Protein AF-A0A1B6CYA3-F1 (afdb_monomer_lite)

Structure (mmCIF, N/CA/C/O backbone):
data_AF-A0A1B6CYA3-F1
#
_entry.id   AF-A0A1B6CYA3-F1
#
loop_
_atom_site.group_PDB
_atom_site.id
_atom_site.type_symbol
_atom_site.label_atom_id
_atom_site.label_alt_id
_atom_site.label_comp_id
_atom_site.label_asym_id
_atom_site.label_entity_id
_atom_site.label_seq_id
_atom_site.pdbx_PDB_ins_code
_atom_site.Cartn_x
_atom_site.Cartn_y
_atom_site.Cartn_z
_atom_site.occupancy
_atom_site.B_iso_or_equiv
_atom_site.auth_seq_id
_atom_site.auth_comp_id
_atom_site.auth_asym_id
_atom_site.auth_atom_id
_atom_site.pdbx_PDB_model_num
ATOM 1 N N . LEU A 1 1 ? -21.072 -20.293 4.547 1.00 38.25 1 LEU A N 1
ATOM 2 C CA . LEU A 1 1 ? -21.489 -19.665 5.821 1.00 38.25 1 LEU A CA 1
ATOM 3 C C . LEU A 1 1 ? -21.103 -20.533 7.035 1.00 38.25 1 LEU A C 1
ATOM 5 O O . LEU A 1 1 ? -21.981 -21.191 7.573 1.00 38.25 1 LEU A O 1
ATOM 9 N N . PRO A 1 2 ? -19.832 -20.554 7.490 1.00 31.89 2 PRO A N 1
ATOM 10 C CA . PRO A 1 2 ? -19.486 -21.148 8.786 1.00 31.89 2 PRO A CA 1
ATOM 11 C C . PRO A 1 2 ? -18.751 -20.170 9.729 1.00 31.89 2 PRO A C 1
ATOM 13 O O . PRO A 1 2 ? -18.048 -20.600 10.628 1.00 31.89 2 PRO A O 1
ATOM 16 N N . LEU A 1 3 ? -18.856 -18.850 9.523 1.00 36.34 3 LEU A N 1
ATOM 17 C CA . LEU A 1 3 ? -18.073 -17.866 10.295 1.00 36.34 3 LEU A CA 1
ATOM 18 C C . LEU A 1 3 ? -18.687 -17.483 11.654 1.00 36.34 3 LEU A C 1
ATOM 20 O O . LEU A 1 3 ? -18.022 -16.813 12.436 1.00 36.34 3 LEU A O 1
ATOM 24 N N . ILE A 1 4 ? -19.929 -17.887 11.949 1.00 44.59 4 ILE A N 1
ATOM 25 C CA . ILE A 1 4 ? -20.654 -17.432 13.152 1.00 44.59 4 ILE A CA 1
ATOM 26 C C . ILE A 1 4 ? -20.594 -18.458 14.305 1.00 44.59 4 ILE A C 1
ATOM 28 O O . ILE A 1 4 ? -20.776 -18.087 15.461 1.00 44.59 4 ILE A O 1
ATOM 32 N N . SER A 1 5 ? -20.274 -19.732 14.046 1.00 38.22 5 SER A N 1
ATOM 33 C CA . SER A 1 5 ? -20.381 -20.803 15.057 1.00 38.22 5 SER A CA 1
ATOM 34 C C . SER A 1 5 ? -19.264 -20.846 16.113 1.00 38.22 5 SER A C 1
ATOM 36 O O . SER A 1 5 ? -19.422 -21.540 17.112 1.00 38.22 5 SER A O 1
ATOM 38 N N . ASP A 1 6 ? -18.169 -20.096 15.955 1.00 44.12 6 ASP A N 1
ATOM 39 C CA . ASP A 1 6 ? -16.974 -20.227 16.816 1.00 44.12 6 ASP A CA 1
ATOM 40 C C . ASP A 1 6 ? -16.901 -19.226 17.991 1.00 44.12 6 ASP A C 1
ATOM 42 O O . ASP A 1 6 ? -15.870 -19.110 18.661 1.00 44.12 6 ASP A O 1
ATOM 46 N N . LEU A 1 7 ? -17.983 -18.493 18.280 1.00 45.91 7 LEU A N 1
ATOM 47 C CA . LEU A 1 7 ? -18.053 -17.604 19.454 1.00 45.91 7 LEU A CA 1
ATOM 48 C C . LEU A 1 7 ? -18.489 -18.317 20.747 1.00 45.91 7 LEU A C 1
ATOM 50 O O . LEU A 1 7 ? -18.527 -17.695 21.809 1.00 45.91 7 LEU A O 1
ATOM 54 N N . VAL A 1 8 ? -18.763 -19.623 20.693 1.00 39.84 8 VAL A N 1
ATOM 55 C CA . VAL A 1 8 ? -19.189 -20.415 21.854 1.00 39.84 8 VAL A CA 1
ATOM 56 C C . VAL A 1 8 ? -17.974 -20.747 22.726 1.00 39.84 8 VAL A C 1
ATOM 58 O O . VAL A 1 8 ? -17.252 -21.708 22.477 1.00 39.84 8 VAL A O 1
ATOM 61 N N . GLY A 1 9 ? -17.719 -19.923 23.745 1.00 43.25 9 GLY A N 1
ATOM 62 C CA . GLY A 1 9 ? -16.747 -20.240 24.803 1.00 43.25 9 GLY A CA 1
ATOM 63 C C . GLY A 1 9 ? -15.896 -19.080 25.314 1.00 43.25 9 GLY A C 1
ATOM 64 O O . GLY A 1 9 ? -14.847 -19.320 25.908 1.00 43.25 9 GLY A O 1
ATOM 65 N N . ARG A 1 10 ? -16.281 -17.824 25.067 1.00 52.38 10 ARG A N 1
ATOM 66 C CA . ARG A 1 10 ? -15.497 -16.660 25.505 1.00 52.38 10 ARG A CA 1
ATOM 67 C C . ARG A 1 10 ? -16.122 -16.026 26.737 1.00 52.38 10 ARG A C 1
ATOM 69 O O . ARG A 1 10 ? -17.337 -16.018 26.879 1.00 52.38 10 ARG A O 1
ATOM 76 N N . ILE A 1 11 ? -15.273 -15.531 27.636 1.00 51.66 11 ILE A N 1
ATOM 77 C CA . ILE A 1 11 ? -15.704 -14.783 28.818 1.00 51.66 11 ILE A CA 1
ATOM 78 C C . ILE A 1 11 ? -16.296 -13.470 28.307 1.00 51.66 11 ILE A C 1
ATOM 80 O O . ILE A 1 11 ? -15.564 -12.579 27.869 1.00 51.66 11 ILE A O 1
ATOM 84 N N . VAL A 1 12 ? -17.622 -13.416 28.310 1.00 61.97 12 VAL A N 1
ATOM 85 C CA . VAL A 1 12 ? -18.426 -12.233 28.031 1.00 61.97 12 VAL A CA 1
ATOM 86 C C . VAL A 1 12 ? -18.764 -11.621 29.383 1.00 61.97 12 VAL A C 1
ATOM 88 O O . VAL A 1 12 ? -19.360 -12.294 30.222 1.00 61.97 12 VAL A O 1
ATOM 91 N N . SER A 1 13 ? -18.356 -10.379 29.621 1.00 65.19 13 SER A N 1
ATOM 92 C CA . SER A 1 13 ? -18.916 -9.590 30.720 1.00 65.19 13 SER A CA 1
ATOM 93 C C . SER A 1 13 ? -19.811 -8.520 30.117 1.00 65.19 13 SER A C 1
ATOM 95 O O . SER A 1 13 ? -19.330 -7.655 29.381 1.00 65.19 13 SER A O 1
ATOM 97 N N . GLU A 1 14 ? -21.102 -8.620 30.404 1.00 62.22 14 GLU A N 1
ATOM 98 C CA . GLU A 1 14 ? -22.119 -7.643 30.035 1.00 62.22 14 GLU A CA 1
ATOM 99 C C . GLU A 1 14 ? -22.603 -6.954 31.309 1.00 62.22 14 GLU A C 1
ATOM 101 O O . GLU A 1 14 ? -23.175 -7.597 32.189 1.00 62.22 14 GLU A O 1
ATOM 106 N N . ASP A 1 15 ? -22.353 -5.652 31.412 1.00 60.94 15 ASP A N 1
ATOM 107 C CA . ASP A 1 15 ? -22.848 -4.830 32.512 1.00 60.94 15 ASP A CA 1
ATOM 108 C C . ASP A 1 15 ? -24.050 -4.010 32.035 1.00 60.94 15 ASP A C 1
ATOM 110 O O . ASP A 1 15 ? -23.930 -3.119 31.187 1.00 60.94 15 ASP A O 1
ATOM 114 N N . PHE A 1 16 ? -25.215 -4.321 32.609 1.00 61.03 16 PHE A N 1
ATOM 115 C CA . PHE A 1 16 ? -26.493 -3.632 32.379 1.00 61.03 16 PHE A CA 1
ATOM 116 C C . PHE A 1 16 ? -26.894 -2.721 33.552 1.00 61.03 16 PHE A C 1
ATOM 118 O O . PHE A 1 16 ? -27.861 -1.966 33.460 1.00 61.03 16 PHE A O 1
ATOM 125 N N . ILE A 1 17 ? -26.177 -2.793 34.680 1.00 52.25 17 ILE A N 1
ATOM 126 C CA . ILE A 1 17 ? -26.505 -2.055 35.903 1.00 52.25 17 ILE A CA 1
ATOM 127 C C . ILE A 1 17 ? -25.795 -0.696 35.867 1.00 52.25 17 ILE A C 1
ATOM 129 O O . ILE A 1 17 ? -24.637 -0.565 36.244 1.00 52.25 17 ILE A O 1
ATOM 133 N N . SER A 1 18 ? -26.523 0.318 35.394 1.00 55.69 18 SER A N 1
ATOM 134 C CA . SER A 1 18 ? -26.128 1.735 35.348 1.00 55.69 18 SER A CA 1
ATOM 135 C C . SER A 1 18 ? -24.816 2.034 34.594 1.00 55.69 18 SER A C 1
ATOM 137 O O . SER A 1 18 ? -23.878 2.585 35.178 1.00 55.69 18 SER A O 1
ATOM 139 N N . PRO A 1 19 ? -24.732 1.719 33.289 1.00 60.53 19 PRO A N 1
ATOM 140 C CA . PRO A 1 19 ? -23.590 2.104 32.470 1.00 60.53 19 PRO A CA 1
ATOM 141 C C . PRO A 1 19 ? -23.500 3.633 32.413 1.00 60.53 19 PRO A C 1
ATOM 143 O O . PRO A 1 19 ? -24.374 4.301 31.868 1.00 60.53 19 PRO A O 1
ATOM 146 N N . ASN A 1 20 ? -22.445 4.206 32.994 1.00 67.94 20 ASN A N 1
ATOM 147 C CA . ASN A 1 20 ? -22.178 5.646 32.953 1.00 67.94 20 ASN A CA 1
ATOM 148 C C . ASN A 1 20 ? -21.552 6.042 31.601 1.00 67.94 20 ASN A C 1
ATOM 150 O O . ASN A 1 20 ? -20.470 6.624 31.545 1.00 67.94 20 ASN A O 1
ATOM 154 N N . ASN A 1 21 ? -22.202 5.632 30.512 1.00 77.00 21 ASN A N 1
ATOM 155 C CA . ASN A 1 21 ? -21.737 5.839 29.148 1.00 77.00 21 ASN A CA 1
ATOM 156 C C . ASN A 1 21 ? -22.374 7.111 28.563 1.00 77.00 21 ASN A C 1
ATOM 158 O O . ASN A 1 21 ? -23.522 7.431 28.889 1.00 77.00 21 ASN A O 1
ATOM 162 N N . PRO A 1 22 ? -21.662 7.847 27.691 1.00 77.69 22 PRO A N 1
ATOM 163 C CA . PRO A 1 22 ? -22.189 9.061 27.084 1.00 77.69 22 PRO A CA 1
ATOM 164 C C . PRO A 1 22 ? -23.479 8.785 26.284 1.00 77.69 22 PRO A C 1
ATOM 166 O O . PRO A 1 22 ? -23.541 7.821 25.514 1.00 77.69 22 PRO A O 1
ATOM 169 N N . PRO A 1 23 ? -24.521 9.628 26.428 1.00 76.56 23 PRO A N 1
ATOM 170 C CA . PRO A 1 23 ? -25.752 9.472 25.664 1.00 76.56 23 PRO A CA 1
ATOM 171 C C . PRO A 1 23 ? -25.495 9.694 24.165 1.00 76.56 23 PRO A C 1
ATOM 173 O O . PRO A 1 23 ? -24.682 10.533 23.777 1.00 76.56 23 PRO A O 1
ATOM 176 N N . ASN A 1 24 ? -26.222 8.954 23.320 1.00 84.38 24 ASN A N 1
ATOM 177 C CA . ASN A 1 24 ? -26.151 8.997 21.849 1.00 84.38 24 ASN A CA 1
ATOM 178 C C . ASN A 1 24 ? -24.799 8.612 21.224 1.00 84.38 24 ASN A C 1
ATOM 180 O O . ASN A 1 24 ? -24.546 8.953 20.069 1.00 84.38 24 ASN A O 1
ATOM 184 N N . GLN A 1 25 ? -23.938 7.894 21.944 1.00 83.06 25 GLN A N 1
ATOM 185 C CA . GLN A 1 25 ? -22.665 7.419 21.406 1.00 83.06 25 GLN A CA 1
ATOM 186 C C . GLN A 1 25 ? -22.520 5.918 21.636 1.00 83.06 25 GLN A C 1
ATOM 188 O O . GLN A 1 25 ? -22.908 5.397 22.681 1.00 83.06 25 GLN A O 1
ATOM 193 N N . ILE A 1 26 ? -21.980 5.225 20.634 1.00 85.75 26 ILE A N 1
ATOM 194 C CA . ILE A 1 26 ? -21.536 3.839 20.758 1.00 85.75 26 ILE A CA 1
ATOM 195 C C . ILE A 1 26 ? -20.036 3.849 20.495 1.00 85.75 26 ILE A C 1
ATOM 197 O O . ILE A 1 26 ? -19.604 4.196 19.396 1.00 85.75 26 ILE A O 1
ATOM 201 N N . GLU A 1 27 ? -19.252 3.488 21.501 1.00 85.06 27 GLU A N 1
ATOM 202 C CA . GLU A 1 27 ? -17.801 3.400 21.390 1.00 85.06 27 GLU A CA 1
ATOM 203 C C . GLU A 1 27 ? -17.385 1.942 21.205 1.00 85.06 27 GLU A C 1
ATOM 205 O O . GLU A 1 27 ? -17.815 1.054 21.945 1.00 85.06 27 GLU A O 1
ATOM 210 N N . PHE A 1 28 ? -16.527 1.703 20.216 1.00 86.88 28 PHE A N 1
ATOM 211 C CA . PHE A 1 28 ? -15.915 0.407 19.959 1.00 86.88 28 PHE A CA 1
ATOM 212 C C . PHE A 1 28 ? -14.407 0.516 20.144 1.00 86.88 28 PHE A C 1
ATOM 214 O O . PHE A 1 28 ? -13.748 1.312 19.480 1.00 86.88 28 PHE A O 1
ATOM 221 N N . ASN A 1 29 ? -13.850 -0.331 21.001 1.00 84.38 29 ASN A N 1
ATOM 222 C CA . ASN A 1 29 ? -12.417 -0.440 21.210 1.00 84.38 29 ASN A CA 1
ATOM 223 C C . ASN A 1 29 ? -11.962 -1.869 20.907 1.00 84.38 29 ASN A C 1
ATOM 225 O O . ASN A 1 29 ? -12.523 -2.832 21.431 1.00 84.38 29 ASN A O 1
ATOM 229 N N . ALA A 1 30 ? -10.949 -2.000 20.052 1.00 87.12 30 ALA A N 1
ATOM 230 C CA . ALA A 1 30 ? -10.350 -3.271 19.683 1.00 87.12 30 ALA A CA 1
ATOM 231 C C . ALA A 1 30 ? -8.850 -3.234 19.969 1.00 87.12 30 ALA A C 1
ATOM 233 O O . ALA A 1 30 ? -8.093 -2.556 19.279 1.00 87.12 30 ALA A O 1
ATOM 234 N N . ASN A 1 31 ? -8.414 -3.986 20.976 1.00 87.50 31 ASN A N 1
ATOM 235 C CA . ASN A 1 31 ? -7.012 -4.058 21.367 1.00 87.50 31 ASN A CA 1
ATOM 236 C C . ASN A 1 31 ? -6.438 -5.434 21.009 1.00 87.50 31 ASN A C 1
ATOM 238 O O . ASN A 1 31 ? -6.785 -6.443 21.628 1.00 87.50 31 ASN A O 1
ATOM 242 N N . PHE A 1 32 ? -5.599 -5.480 19.978 1.00 86.69 32 PHE A N 1
ATOM 243 C CA . PHE A 1 32 ? -4.961 -6.706 19.504 1.00 86.69 32 PHE A CA 1
ATOM 244 C C . PHE A 1 32 ? -3.705 -7.015 20.319 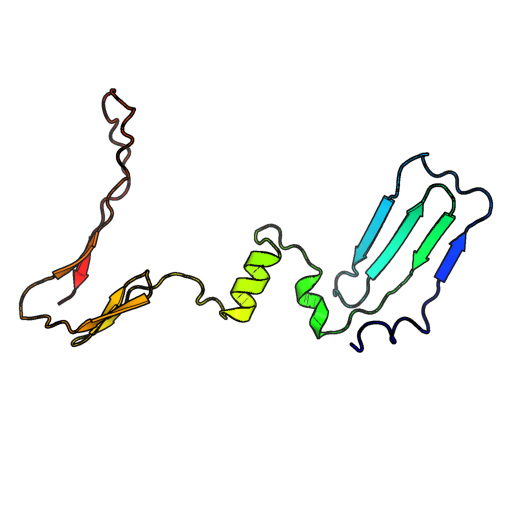1.00 86.69 32 PHE A C 1
ATOM 246 O O . PHE A 1 32 ? -2.900 -6.132 20.607 1.00 86.69 32 PHE A O 1
ATOM 253 N N . ALA A 1 33 ? -3.503 -8.289 20.652 1.00 85.06 33 ALA A N 1
ATOM 254 C CA . ALA A 1 33 ? -2.241 -8.734 21.224 1.00 85.06 33 ALA A CA 1
ATOM 255 C C . ALA A 1 33 ? -1.086 -8.503 20.223 1.00 85.06 33 ALA A C 1
ATOM 257 O O . ALA A 1 33 ? -1.314 -8.592 19.012 1.00 85.06 33 ALA A O 1
ATOM 258 N N . PRO A 1 34 ? 0.159 -8.278 20.690 1.00 81.94 34 PRO A N 1
ATOM 259 C CA . PRO A 1 34 ? 1.307 -8.032 19.808 1.00 81.94 34 PRO A CA 1
ATOM 260 C C . PRO A 1 34 ? 1.558 -9.139 18.772 1.00 81.94 34 PRO A C 1
ATOM 262 O O . PRO A 1 34 ? 2.128 -8.894 17.715 1.00 81.94 34 PRO A O 1
ATOM 265 N N . ASP A 1 35 ? 1.126 -10.367 19.062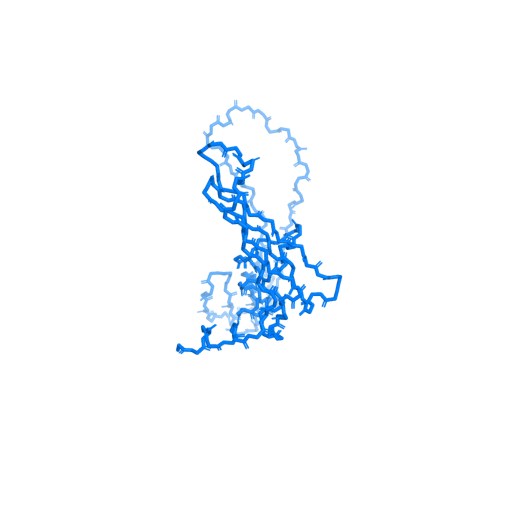 1.00 82.94 35 ASP A N 1
ATOM 266 C CA . ASP A 1 35 ? 1.256 -11.529 18.183 1.00 82.94 35 ASP A CA 1
ATOM 267 C C . ASP A 1 35 ? 0.065 -11.718 17.218 1.00 82.94 35 ASP A C 1
ATOM 269 O O . ASP A 1 35 ? 0.034 -12.692 16.455 1.00 82.94 35 ASP A O 1
ATOM 273 N N . LEU A 1 36 ? -0.925 -10.814 17.263 1.00 80.00 36 LEU A N 1
ATOM 274 C CA . LEU A 1 36 ? -2.164 -10.823 16.477 1.00 80.00 36 LEU A CA 1
ATOM 275 C C . LEU A 1 36 ? -2.973 -12.121 16.623 1.00 80.00 36 LEU A C 1
ATOM 277 O O . LEU A 1 36 ? -3.777 -12.479 15.756 1.00 80.00 36 LEU A O 1
ATOM 281 N N . ARG A 1 37 ? -2.748 -12.886 17.698 1.00 84.38 37 ARG A N 1
ATOM 282 C CA . ARG A 1 37 ? -3.450 -14.158 17.923 1.00 84.38 37 ARG A CA 1
ATOM 283 C C . ARG A 1 37 ? -4.747 -13.972 18.677 1.00 84.38 37 ARG A C 1
ATOM 285 O O . ARG A 1 37 ? -5.625 -14.829 18.546 1.00 84.38 37 ARG A O 1
ATOM 292 N N . SER A 1 38 ? -4.871 -12.888 19.431 1.00 86.75 38 SER A N 1
ATOM 293 C CA . SER A 1 38 ? -6.076 -12.537 20.162 1.00 86.75 38 SER A CA 1
ATOM 294 C C . SER A 1 38 ? -6.382 -11.045 20.092 1.00 86.75 38 SER A C 1
ATOM 296 O O . SER A 1 38 ? -5.508 -10.224 19.822 1.00 86.75 38 SER A O 1
ATOM 298 N N . VAL A 1 39 ? -7.649 -10.708 20.317 1.00 86.56 39 VAL A N 1
ATOM 299 C CA . VAL A 1 39 ? -8.135 -9.332 20.418 1.00 86.56 39 VAL A CA 1
ATOM 300 C C . VAL A 1 39 ? -9.016 -9.184 21.658 1.00 86.56 39 VAL A C 1
ATOM 302 O O . VAL A 1 39 ? -9.710 -10.116 22.057 1.00 86.56 39 VAL A O 1
ATOM 305 N N . ASN A 1 40 ? -8.980 -8.026 22.298 1.00 88.38 40 ASN A N 1
ATOM 306 C CA . ASN A 1 40 ? -9.942 -7.630 23.316 1.00 88.38 40 ASN A CA 1
ATOM 307 C C . ASN A 1 40 ? -10.903 -6.640 22.668 1.00 88.38 40 ASN A C 1
ATOM 309 O O . ASN A 1 40 ? -10.452 -5.616 22.160 1.00 88.38 40 ASN A O 1
ATOM 313 N N . LEU A 1 41 ? -12.195 -6.958 22.654 1.00 87.25 41 LEU A N 1
ATOM 314 C CA . LEU A 1 41 ? -13.223 -6.055 22.147 1.00 87.25 41 LEU A CA 1
ATOM 315 C C . LEU A 1 41 ? -14.014 -5.491 23.319 1.00 87.25 41 LEU A C 1
ATOM 317 O O . LEU A 1 41 ? -14.533 -6.249 24.135 1.00 87.25 41 LEU A O 1
ATOM 321 N N . THR A 1 42 ? -14.140 -4.174 23.363 1.00 86.88 42 THR A N 1
ATOM 322 C CA . THR A 1 42 ? -15.013 -3.464 24.293 1.00 86.88 42 THR A CA 1
ATOM 323 C C . THR A 1 42 ? -15.994 -2.643 23.479 1.00 86.88 42 THR A C 1
ATOM 325 O O . THR A 1 42 ? -15.593 -1.895 22.591 1.00 86.88 42 THR A O 1
ATOM 328 N N . MET A 1 43 ? -17.277 -2.794 23.778 1.00 86.75 43 MET A N 1
ATOM 329 C CA . MET A 1 43 ? -18.352 -2.000 23.209 1.00 86.75 43 MET A CA 1
ATOM 330 C C . MET A 1 43 ? -19.073 -1.296 24.353 1.00 86.75 43 MET A C 1
ATOM 332 O O . MET A 1 43 ? -19.630 -1.952 25.233 1.00 86.75 43 MET A O 1
ATOM 336 N N . ALA A 1 44 ? -19.059 0.030 24.339 1.00 86.88 44 ALA A N 1
ATOM 337 C CA . ALA A 1 44 ? -19.804 0.856 25.275 1.00 86.88 44 ALA A CA 1
ATOM 338 C C . ALA A 1 44 ? -20.986 1.477 24.530 1.00 86.88 44 ALA A C 1
ATOM 340 O O . ALA A 1 44 ? -20.802 2.314 23.649 1.00 86.88 44 ALA A O 1
ATOM 341 N N . ALA A 1 45 ? -22.198 1.035 24.858 1.00 84.69 45 ALA A N 1
ATOM 342 C CA . ALA A 1 45 ? -23.443 1.597 24.355 1.00 84.69 45 ALA A CA 1
ATOM 343 C C . ALA A 1 45 ? -24.190 2.311 25.500 1.00 84.69 45 ALA A C 1
ATOM 345 O O . ALA A 1 45 ? -23.931 2.027 26.672 1.00 84.69 45 ALA A O 1
ATOM 346 N N . PRO A 1 46 ? -25.158 3.201 25.216 1.00 81.12 46 PRO A N 1
ATOM 347 C CA . PRO A 1 46 ? -25.830 3.973 26.266 1.00 81.12 46 PRO A CA 1
ATOM 348 C C . PRO A 1 46 ? -26.582 3.117 27.296 1.00 81.12 46 PRO A C 1
ATOM 350 O O . PRO A 1 46 ? -26.771 3.537 28.430 1.00 81.12 46 PRO A O 1
ATOM 353 N N . LEU A 1 47 ? -27.026 1.921 26.898 1.00 82.00 47 LEU A N 1
ATOM 354 C CA . LEU A 1 47 ? -27.843 1.029 27.728 1.00 82.00 47 LEU A CA 1
ATOM 355 C C . LEU A 1 47 ? -27.060 -0.139 28.335 1.00 82.00 47 LEU A C 1
ATOM 357 O O . LEU A 1 47 ? -27.570 -0.793 29.241 1.00 82.00 47 LEU A O 1
ATOM 361 N N . PHE A 1 48 ? -25.858 -0.432 27.837 1.00 81.31 48 PHE A N 1
ATOM 362 C CA . PHE A 1 48 ? -25.059 -1.566 28.298 1.00 81.31 48 PHE A CA 1
ATOM 363 C C . PHE A 1 48 ? -23.598 -1.442 27.863 1.00 81.31 48 PHE A C 1
ATOM 365 O O . PHE A 1 48 ? -23.280 -0.818 26.849 1.00 81.31 48 PHE A O 1
ATOM 372 N N . THR A 1 49 ? -22.714 -2.104 28.602 1.00 81.06 49 THR A N 1
ATOM 373 C CA . THR A 1 49 ? -21.312 -2.283 28.218 1.00 81.06 49 THR A CA 1
ATOM 374 C C . THR A 1 49 ? -21.048 -3.766 28.002 1.00 81.06 49 THR A C 1
ATOM 376 O O . THR A 1 49 ? -21.285 -4.568 28.901 1.00 81.06 49 THR A O 1
ATOM 379 N N . ALA A 1 50 ? -20.531 -4.134 26.831 1.00 84.56 50 ALA A N 1
ATOM 380 C CA . ALA A 1 50 ? -20.119 -5.498 26.519 1.00 84.56 50 ALA A CA 1
ATOM 381 C C . ALA A 1 50 ? -18.596 -5.568 26.378 1.00 84.56 50 ALA A C 1
ATOM 383 O O . ALA A 1 50 ? -17.993 -4.799 25.627 1.00 84.56 50 ALA A O 1
ATOM 384 N N . GLN A 1 51 ? -17.963 -6.503 27.084 1.00 83.81 51 GLN A N 1
ATOM 385 C CA . GLN A 1 51 ? -16.532 -6.767 26.956 1.00 83.81 51 GLN A CA 1
ATOM 386 C C . GLN A 1 51 ? -16.283 -8.229 26.618 1.00 83.81 51 GLN A C 1
ATOM 388 O O . GLN A 1 51 ? -16.763 -9.147 27.284 1.00 83.81 51 GLN A O 1
ATOM 393 N N . PHE A 1 52 ? -15.443 -8.425 25.613 1.00 85.62 52 PHE A N 1
ATOM 394 C CA . PHE A 1 52 ? -14.972 -9.718 25.171 1.00 85.62 52 PHE A CA 1
ATOM 395 C C . PHE A 1 52 ? -13.458 -9.770 25.315 1.00 85.62 52 PHE A C 1
ATOM 397 O O . PHE A 1 52 ? -12.718 -9.101 24.589 1.00 85.62 52 PHE A O 1
ATOM 404 N N . LYS A 1 53 ? -12.986 -10.588 26.254 1.00 85.00 53 LYS A N 1
ATOM 405 C CA . LYS A 1 53 ? -11.554 -10.728 26.530 1.00 85.00 53 LYS A CA 1
ATOM 406 C C . LYS A 1 53 ? -10.972 -11.929 25.792 1.00 85.00 53 LYS A C 1
ATOM 408 O O . LYS A 1 53 ? -11.573 -13.001 25.749 1.00 85.00 53 LYS A O 1
ATOM 413 N N . ASN A 1 54 ? -9.767 -11.751 25.257 1.00 85.38 54 ASN A N 1
ATOM 414 C CA . ASN A 1 54 ? -8.944 -12.789 24.646 1.00 85.38 54 ASN A CA 1
ATOM 415 C C . ASN A 1 54 ? -9.641 -13.545 23.498 1.00 85.38 54 ASN A C 1
ATOM 417 O O . ASN A 1 54 ? -9.623 -14.776 23.403 1.00 85.38 54 ASN A O 1
ATOM 421 N N . LEU A 1 55 ? -10.266 -12.788 22.599 1.00 84.00 55 LEU A N 1
ATOM 422 C CA . LEU A 1 55 ? -10.900 -13.311 21.406 1.00 84.00 55 LEU A CA 1
ATOM 423 C C . LEU A 1 55 ? -9.832 -13.867 20.441 1.00 84.00 55 LEU A C 1
ATOM 425 O O . LEU A 1 55 ? -9.198 -13.105 19.720 1.00 84.00 55 LEU A O 1
ATOM 429 N N . ARG A 1 56 ? -9.632 -15.192 20.380 1.00 84.44 56 ARG A N 1
ATOM 430 C CA . ARG A 1 56 ? -8.682 -15.814 19.434 1.00 84.44 56 ARG A CA 1
ATOM 431 C C . ARG A 1 56 ? -9.071 -15.559 17.973 1.00 84.44 56 ARG A C 1
ATOM 433 O O . ARG A 1 56 ? -10.219 -15.773 17.581 1.00 84.44 56 ARG A O 1
ATOM 440 N N . LEU A 1 57 ? -8.097 -15.171 17.158 1.00 81.00 57 LEU A N 1
ATOM 441 C CA . LEU A 1 57 ? -8.268 -14.925 15.729 1.00 81.00 57 LEU A CA 1
ATOM 442 C C . LEU A 1 57 ? -7.809 -16.137 14.919 1.00 81.00 57 LEU A C 1
ATOM 444 O O . LEU A 1 57 ? -6.701 -16.664 15.113 1.00 81.00 57 LEU A O 1
ATOM 448 N N . ASN A 1 58 ? -8.664 -16.561 13.986 1.00 78.94 58 ASN A N 1
ATOM 449 C CA . ASN A 1 58 ? -8.335 -17.613 13.033 1.00 78.94 58 ASN A CA 1
ATOM 450 C C . ASN A 1 58 ? -7.128 -17.179 12.182 1.00 78.94 58 ASN A C 1
ATOM 452 O O . ASN A 1 58 ? -7.028 -16.022 11.780 1.00 78.94 58 ASN A O 1
ATOM 456 N N . ARG A 1 59 ? -6.202 -18.102 11.894 1.00 75.06 59 ARG A N 1
ATOM 457 C CA . ARG A 1 59 ? -4.952 -17.821 11.169 1.00 75.06 59 ARG A CA 1
ATOM 458 C C . ARG A 1 59 ? -5.199 -17.128 9.825 1.00 75.06 59 ARG A C 1
ATOM 460 O O . ARG A 1 59 ? -4.409 -16.273 9.445 1.00 75.06 59 ARG A O 1
ATOM 467 N N . ASN A 1 60 ? -6.307 -17.447 9.163 1.00 70.19 60 ASN A N 1
ATOM 468 C CA . ASN A 1 60 ? -6.675 -16.887 7.865 1.00 70.19 60 ASN A CA 1
ATOM 469 C C . ASN A 1 60 ? -7.142 -15.424 7.928 1.00 70.19 60 ASN A C 1
ATOM 471 O O . ASN A 1 60 ? -7.032 -14.731 6.924 1.00 70.19 60 ASN A O 1
ATOM 475 N N . ILE A 1 61 ? -7.640 -14.944 9.076 1.00 72.25 61 ILE A N 1
ATOM 476 C CA . ILE A 1 61 ? -8.127 -13.559 9.224 1.00 72.25 61 ILE A CA 1
ATOM 477 C C . ILE A 1 61 ? -7.079 -12.609 9.819 1.00 72.25 61 ILE A C 1
ATOM 479 O O . ILE A 1 61 ? -7.215 -11.397 9.702 1.00 72.25 61 ILE A O 1
ATOM 483 N N . ARG A 1 62 ? -6.005 -13.144 10.419 1.00 72.44 62 ARG A N 1
ATOM 484 C CA . ARG A 1 62 ? -4.917 -12.357 11.032 1.00 72.44 62 ARG A CA 1
ATOM 485 C C . ARG A 1 62 ? -4.291 -11.289 10.126 1.00 72.44 62 ARG A C 1
ATOM 487 O O . ARG A 1 62 ? -4.073 -10.194 10.628 1.00 72.44 62 ARG A O 1
ATOM 494 N N . PRO A 1 63 ? -3.999 -11.544 8.835 1.00 67.75 63 PRO A N 1
ATOM 495 C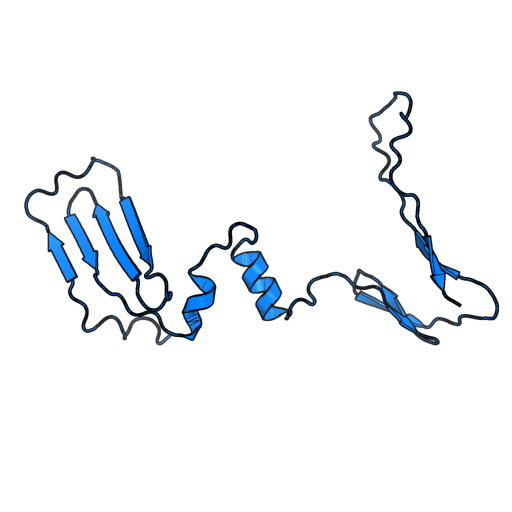 CA . PRO A 1 63 ? -3.399 -10.513 7.985 1.00 67.75 63 PRO A CA 1
ATOM 496 C C . PRO A 1 63 ? -4.378 -9.394 7.598 1.00 67.75 63 PRO A C 1
ATOM 498 O O . PRO A 1 63 ? -3.939 -8.360 7.116 1.00 67.75 63 PRO A O 1
ATOM 501 N N . TRP A 1 64 ? -5.683 -9.579 7.812 1.00 67.94 64 TRP A N 1
ATOM 502 C CA . TRP A 1 64 ? -6.720 -8.629 7.395 1.00 67.94 64 TRP A CA 1
ATOM 503 C C . TRP A 1 64 ? -7.141 -7.649 8.489 1.00 67.94 64 TRP A C 1
ATOM 505 O O . TRP A 1 64 ? -7.755 -6.630 8.196 1.00 67.94 64 TRP A O 1
ATOM 515 N N . VAL A 1 65 ? -6.846 -7.960 9.752 1.00 72.12 65 VAL A N 1
ATOM 516 C CA . VAL A 1 65 ? -7.267 -7.140 10.900 1.00 72.12 65 VAL A CA 1
ATOM 517 C C . VAL A 1 65 ? -6.295 -6.007 11.231 1.00 72.12 65 VAL A C 1
ATOM 519 O O . VAL A 1 65 ? -6.618 -5.156 12.053 1.00 72.12 65 VAL A O 1
ATOM 522 N N . VAL A 1 66 ? -5.114 -5.982 10.607 1.00 68.12 66 VAL A N 1
ATOM 523 C CA . VAL A 1 66 ? -4.106 -4.944 10.841 1.00 68.12 66 VAL A CA 1
ATOM 524 C C . VAL A 1 66 ? -4.149 -3.950 9.692 1.00 68.12 66 VAL A C 1
ATOM 526 O O . VAL A 1 66 ? -3.767 -4.270 8.569 1.00 68.12 66 VAL A O 1
ATOM 529 N N . MET A 1 67 ? -4.613 -2.738 9.982 1.00 61.62 67 MET A N 1
ATOM 530 C CA . MET A 1 67 ? -4.429 -1.596 9.091 1.00 61.62 67 MET A CA 1
ATOM 531 C C . MET A 1 67 ? -2.929 -1.276 9.074 1.00 61.62 67 MET A C 1
ATOM 533 O O . MET A 1 67 ? -2.367 -0.902 10.103 1.00 61.62 67 MET A O 1
ATOM 537 N N . HIS A 1 68 ? -2.258 -1.488 7.942 1.00 63.59 68 HIS A N 1
ATOM 538 C CA . HIS A 1 68 ? -0.866 -1.074 7.781 1.00 63.59 68 HIS A CA 1
ATOM 539 C C . HIS A 1 68 ? -0.841 0.446 7.558 1.00 63.59 68 HIS A C 1
ATOM 541 O O . HIS A 1 68 ? -1.642 0.924 6.756 1.00 63.59 68 HIS A O 1
ATOM 547 N N . PRO A 1 69 ? 0.051 1.215 8.208 1.00 58.69 69 PRO A N 1
ATOM 548 C CA . PRO A 1 69 ? 0.077 2.675 8.061 1.00 58.69 69 PRO A CA 1
ATOM 549 C C . PRO A 1 69 ? 0.232 3.125 6.599 1.00 58.69 69 PRO A C 1
ATOM 551 O O . PRO A 1 69 ? -0.392 4.098 6.194 1.00 58.69 69 PRO A O 1
ATOM 554 N N . ASP A 1 70 ? 0.977 2.360 5.794 1.00 66.19 70 ASP A N 1
ATOM 555 C CA . ASP A 1 70 ? 1.214 2.677 4.376 1.00 66.19 70 ASP A CA 1
ATOM 556 C C . ASP A 1 70 ? 0.223 2.038 3.383 1.00 66.19 70 ASP A C 1
ATOM 558 O O . ASP A 1 70 ? 0.282 2.341 2.193 1.00 66.19 70 ASP A O 1
ATOM 562 N N . TYR A 1 71 ? -0.662 1.127 3.816 1.00 59.97 71 TYR A N 1
ATOM 563 C CA . TYR A 1 71 ? -1.555 0.410 2.894 1.00 59.97 71 TYR A CA 1
ATOM 564 C C . TYR A 1 71 ? -2.975 0.304 3.431 1.00 59.97 71 TYR A C 1
ATOM 566 O O . TYR A 1 71 ? -3.228 -0.251 4.501 1.00 59.97 71 TYR A O 1
ATOM 574 N N . THR A 1 72 ? -3.930 0.747 2.618 1.00 69.81 72 THR A N 1
ATOM 575 C CA . THR A 1 72 ? -5.349 0.532 2.907 1.00 69.81 72 THR A CA 1
ATOM 576 C C . THR A 1 72 ? -5.706 -0.962 2.816 1.00 69.81 72 THR A C 1
ATOM 578 O O . THR A 1 72 ? -5.082 -1.705 2.049 1.00 69.81 72 THR A O 1
ATOM 581 N N . PRO A 1 73 ? -6.742 -1.436 3.534 1.00 68.12 73 PRO A N 1
ATOM 582 C CA . PRO A 1 73 ? -7.185 -2.831 3.457 1.00 68.12 73 PRO A CA 1
ATOM 583 C C . PRO A 1 73 ? -7.506 -3.302 2.032 1.00 68.12 73 PRO A C 1
ATOM 585 O O . PRO A 1 73 ? -7.243 -4.454 1.695 1.00 68.12 73 PRO A O 1
ATOM 588 N N . LEU A 1 74 ? -8.023 -2.408 1.180 1.00 69.06 74 LEU A N 1
ATOM 589 C CA . LEU A 1 74 ? -8.301 -2.704 -0.226 1.00 69.06 74 LEU A CA 1
ATOM 590 C C . LEU A 1 74 ? -7.007 -2.947 -1.017 1.00 69.06 74 LEU A C 1
ATOM 592 O O . LEU A 1 74 ? -6.930 -3.909 -1.769 1.00 69.06 74 LEU A O 1
ATOM 596 N N . GLN A 1 75 ? -5.971 -2.131 -0.805 1.00 65.38 75 GLN A N 1
ATOM 597 C CA . GLN A 1 75 ? -4.664 -2.304 -1.452 1.00 65.38 75 GLN A CA 1
ATOM 598 C C . GLN A 1 75 ? -3.940 -3.567 -0.973 1.00 65.38 75 GLN A C 1
ATOM 600 O O . GLN A 1 75 ? -3.281 -4.242 -1.762 1.00 65.38 75 GLN A O 1
ATOM 605 N N . LEU A 1 76 ? -4.074 -3.926 0.307 1.00 68.50 76 LEU A N 1
ATOM 606 C CA . LEU A 1 76 ? -3.572 -5.204 0.820 1.00 68.50 76 LEU A CA 1
ATOM 607 C C . LEU A 1 76 ? -4.331 -6.384 0.209 1.00 68.50 76 LEU A C 1
ATOM 609 O O . LEU A 1 76 ? -3.710 -7.400 -0.111 1.00 68.50 76 LEU A O 1
ATOM 613 N N . ALA A 1 77 ? -5.644 -6.235 0.003 1.00 69.31 77 ALA A N 1
ATOM 614 C CA . ALA A 1 77 ? -6.446 -7.234 -0.686 1.00 69.31 77 ALA A CA 1
ATOM 615 C C . ALA A 1 77 ? -5.970 -7.430 -2.116 1.00 69.31 77 ALA A C 1
ATOM 617 O O . ALA A 1 77 ? -5.665 -8.550 -2.513 1.00 69.31 77 ALA A O 1
ATOM 618 N N . ASP A 1 78 ? -5.836 -6.333 -2.845 1.00 67.31 78 ASP A N 1
ATOM 619 C CA . ASP A 1 78 ? -5.380 -6.306 -4.223 1.00 67.31 78 ASP A CA 1
ATOM 620 C C . ASP A 1 78 ? -3.993 -6.951 -4.351 1.00 67.31 78 ASP A C 1
ATOM 622 O O . ASP A 1 78 ? -3.793 -7.910 -5.093 1.00 67.31 78 ASP A O 1
ATOM 626 N N . LYS A 1 79 ? -3.047 -6.558 -3.493 1.00 66.94 79 LYS A N 1
ATOM 627 C CA . LYS A 1 79 ? -1.716 -7.171 -3.424 1.00 66.94 79 LYS A CA 1
ATOM 628 C C . LYS A 1 79 ? -1.765 -8.670 -3.115 1.00 66.94 79 LYS A C 1
ATOM 630 O O . LYS A 1 79 ? -0.945 -9.417 -3.646 1.00 66.94 79 LYS A O 1
ATOM 635 N N . HIS A 1 80 ? -2.691 -9.125 -2.273 1.00 68.06 80 HIS A N 1
ATOM 636 C CA . HIS A 1 80 ? -2.851 -10.542 -1.949 1.00 68.06 80 HIS A CA 1
ATOM 637 C C . HIS A 1 80 ? -3.465 -11.338 -3.111 1.00 68.06 80 HIS A C 1
ATOM 639 O O . HIS A 1 80 ? -2.940 -12.394 -3.468 1.00 68.06 80 HIS A O 1
ATOM 645 N N . PHE A 1 81 ? -4.531 -10.824 -3.730 1.00 68.56 81 PHE A N 1
ATOM 646 C CA . PHE A 1 81 ? -5.218 -11.459 -4.858 1.00 68.56 81 PHE A CA 1
ATOM 647 C C . PHE A 1 81 ? -4.347 -11.488 -6.115 1.00 68.56 81 PHE A C 1
ATOM 649 O O . PHE A 1 81 ? -4.217 -12.531 -6.753 1.00 68.56 81 PHE A O 1
ATOM 656 N N . PHE A 1 82 ? -3.684 -10.376 -6.420 1.00 68.62 82 PHE A N 1
ATOM 657 C CA . PHE A 1 82 ? -2.814 -10.230 -7.583 1.00 68.62 82 PHE A CA 1
ATOM 658 C C . PHE A 1 82 ? -1.350 -10.579 -7.286 1.00 68.62 82 PHE A C 1
ATOM 660 O O . PHE A 1 82 ? -0.487 -10.348 -8.126 1.00 68.62 82 PHE A O 1
ATOM 667 N N . LYS A 1 83 ? -1.031 -11.134 -6.105 1.00 62.56 83 LYS A N 1
ATOM 668 C CA . LYS A 1 83 ? 0.337 -11.516 -5.683 1.00 62.56 83 LYS A CA 1
ATOM 669 C C . LYS A 1 83 ? 1.390 -10.411 -5.898 1.00 62.56 83 LYS A C 1
ATOM 671 O O . LYS A 1 83 ? 2.543 -10.698 -6.207 1.00 62.56 83 LYS A O 1
ATOM 676 N N . GLY A 1 84 ? 1.004 -9.144 -5.753 1.00 57.12 84 GLY A N 1
ATOM 677 C CA . GLY A 1 84 ? 1.876 -7.991 -6.003 1.00 57.12 84 GLY A CA 1
ATOM 678 C C . GLY A 1 84 ? 2.119 -7.646 -7.479 1.00 57.12 84 GLY A C 1
ATOM 679 O O . GLY A 1 84 ? 2.921 -6.760 -7.746 1.00 57.12 84 GLY A O 1
ATOM 680 N N . GLN A 1 85 ? 1.422 -8.285 -8.424 1.00 55.44 85 GLN A N 1
ATOM 681 C CA . GLN A 1 85 ? 1.451 -7.968 -9.862 1.00 55.44 85 GLN A CA 1
ATOM 682 C C . GLN A 1 85 ? 0.410 -6.916 -10.279 1.00 55.44 85 GLN A C 1
ATOM 684 O O . GLN A 1 85 ? 0.189 -6.715 -11.467 1.00 55.44 85 GLN A O 1
ATOM 689 N N . ALA A 1 86 ? -0.216 -6.213 -9.333 1.00 55.62 86 ALA A N 1
ATOM 690 C CA . ALA A 1 86 ? -1.172 -5.138 -9.625 1.00 55.62 86 ALA A CA 1
ATOM 691 C C . ALA A 1 86 ? -0.517 -3.863 -10.203 1.00 55.62 86 ALA A C 1
ATOM 693 O O . ALA A 1 86 ? -1.161 -2.822 -10.304 1.00 55.62 86 ALA A O 1
ATOM 694 N N . PHE A 1 87 ? 0.767 -3.917 -10.567 1.00 64.00 87 PHE A N 1
ATOM 695 C CA . PHE A 1 87 ? 1.414 -2.832 -11.287 1.00 64.00 87 PHE A CA 1
ATOM 696 C C . PHE A 1 87 ? 1.229 -3.067 -12.785 1.00 64.00 87 PHE A C 1
ATOM 698 O O . PHE A 1 87 ? 1.619 -4.133 -13.272 1.00 64.00 87 PHE A O 1
ATOM 705 N N . PRO A 1 88 ? 0.657 -2.103 -13.527 1.00 70.88 88 PRO A N 1
ATOM 706 C CA . PRO A 1 88 ? 0.627 -2.198 -14.975 1.00 70.88 88 PRO A CA 1
ATOM 707 C C . PRO A 1 88 ? 2.074 -2.341 -15.454 1.00 70.88 88 PRO A C 1
ATOM 709 O O . PRO A 1 88 ? 2.931 -1.515 -15.137 1.00 70.88 88 PRO A O 1
ATOM 712 N N . SER A 1 89 ? 2.359 -3.424 -16.172 1.00 83.00 89 SER A N 1
ATOM 713 C CA . SER A 1 89 ? 3.696 -3.722 -16.686 1.00 83.00 89 SER A CA 1
ATOM 714 C C . SER A 1 89 ? 3.670 -3.692 -18.207 1.00 83.00 89 SER A C 1
ATOM 716 O O . SER A 1 89 ? 2.703 -4.135 -18.823 1.00 83.00 89 SER A O 1
ATOM 718 N N . CYS A 1 90 ? 4.721 -3.132 -18.800 1.00 87.12 90 CYS A N 1
ATOM 719 C CA . CYS A 1 90 ? 4.952 -3.162 -20.237 1.00 87.12 90 CYS A CA 1
ATOM 720 C C . CYS A 1 90 ? 6.128 -4.100 -20.498 1.00 87.12 90 CYS A C 1
ATOM 722 O O . CYS A 1 90 ? 7.188 -3.939 -19.889 1.00 87.12 90 CYS A O 1
ATOM 724 N N . VAL A 1 91 ? 5.939 -5.083 -21.374 1.00 90.06 91 VAL A N 1
ATOM 725 C CA . VAL A 1 91 ? 6.955 -6.088 -21.703 1.00 90.06 91 VAL A CA 1
ATOM 726 C C . VAL A 1 91 ? 7.135 -6.110 -23.208 1.00 90.06 91 VAL A C 1
ATOM 728 O O . VAL A 1 91 ? 6.165 -6.228 -23.953 1.00 90.06 91 VAL A O 1
ATOM 731 N N . VAL A 1 92 ? 8.382 -6.000 -23.649 1.00 91.56 92 VAL A N 1
ATOM 732 C CA . VAL A 1 92 ? 8.759 -6.090 -25.057 1.00 91.56 92 VAL A CA 1
ATOM 733 C C . VAL A 1 92 ? 9.681 -7.290 -25.224 1.00 91.56 92 VAL A C 1
ATOM 735 O O . VAL A 1 92 ? 10.744 -7.346 -24.611 1.00 91.56 92 VAL A O 1
ATOM 738 N N . ASP A 1 93 ? 9.248 -8.244 -26.040 1.00 88.12 93 ASP A N 1
ATOM 739 C CA . ASP A 1 93 ? 10.033 -9.388 -26.501 1.00 88.12 93 ASP A CA 1
ATOM 740 C C . ASP A 1 93 ? 10.290 -9.252 -28.015 1.00 88.12 93 ASP A C 1
ATOM 742 O O . ASP A 1 93 ? 9.755 -8.366 -28.677 1.00 88.12 93 ASP A O 1
ATOM 746 N N . ASN A 1 94 ? 11.089 -10.139 -28.602 1.00 86.31 94 ASN A N 1
ATOM 747 C CA . ASN A 1 94 ? 11.520 -10.051 -30.000 1.00 86.31 94 ASN A CA 1
ATOM 748 C C . ASN A 1 94 ? 10.356 -10.104 -31.019 1.00 86.31 94 ASN A C 1
ATOM 750 O O . ASN A 1 94 ? 10.490 -9.643 -32.150 1.00 86.31 94 ASN A O 1
ATOM 754 N N . SER A 1 95 ? 9.208 -10.675 -30.636 1.00 90.06 95 SER A N 1
ATOM 755 C CA . SER A 1 95 ? 8.050 -10.858 -31.531 1.00 90.06 95 SER A CA 1
ATOM 756 C C . SER A 1 95 ? 6.740 -10.252 -31.027 1.00 90.06 95 SER A C 1
ATOM 758 O O . SER A 1 95 ? 5.792 -10.115 -31.801 1.00 90.06 95 SER A O 1
ATOM 760 N N . LEU A 1 96 ? 6.658 -9.896 -29.743 1.00 92.44 96 LEU A N 1
ATOM 761 C CA . LEU A 1 96 ? 5.423 -9.476 -29.084 1.00 92.44 96 LEU A CA 1
ATOM 762 C C . LEU A 1 96 ? 5.706 -8.329 -28.117 1.00 92.44 96 LEU A C 1
ATOM 764 O O . LEU A 1 96 ? 6.680 -8.360 -27.368 1.00 92.44 96 LEU A O 1
ATOM 768 N N . ALA A 1 97 ? 4.812 -7.346 -28.104 1.00 92.50 97 ALA A N 1
ATOM 769 C CA . ALA A 1 97 ? 4.782 -6.293 -27.101 1.00 92.50 97 ALA A CA 1
ATOM 770 C C . ALA A 1 97 ? 3.472 -6.366 -26.316 1.00 92.50 97 ALA A C 1
ATOM 772 O O . ALA A 1 97 ? 2.401 -6.521 -26.906 1.00 92.50 97 ALA A O 1
ATOM 773 N N . GLN A 1 98 ? 3.559 -6.227 -24.996 1.00 92.12 98 GLN A N 1
ATOM 774 C CA . GLN A 1 98 ? 2.431 -6.057 -24.087 1.00 92.12 98 GLN A CA 1
ATOM 775 C C . GLN A 1 98 ? 2.478 -4.652 -23.485 1.00 92.12 98 GLN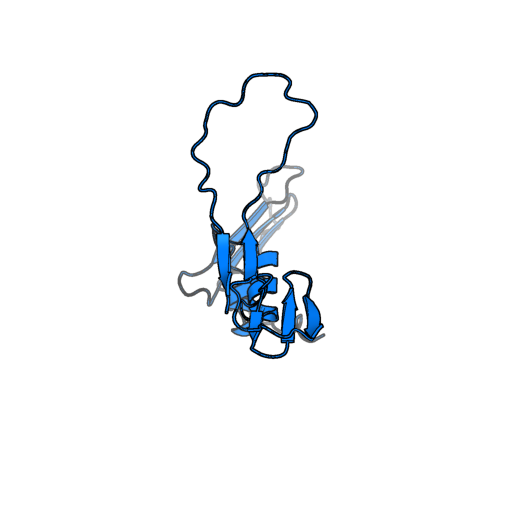 A C 1
ATOM 777 O O . GLN A 1 98 ? 3.500 -4.259 -22.929 1.00 92.12 98 GLN A O 1
ATOM 782 N N . THR A 1 99 ? 1.379 -3.903 -23.579 1.00 89.94 99 THR A N 1
ATOM 783 C CA . THR A 1 99 ? 1.259 -2.562 -22.989 1.00 89.94 99 THR A CA 1
ATOM 784 C C . THR A 1 99 ? 0.823 -2.602 -21.524 1.00 89.94 99 THR A C 1
ATOM 786 O O . THR A 1 99 ? 0.256 -3.588 -21.055 1.00 89.94 99 THR A O 1
ATOM 789 N N . PHE A 1 100 ? 0.986 -1.466 -20.839 1.00 87.19 100 PHE A N 1
ATOM 790 C CA . PHE A 1 100 ? 0.453 -1.204 -19.496 1.00 87.19 100 PHE A CA 1
ATOM 791 C C . PHE A 1 100 ? -1.056 -1.482 -19.365 1.00 87.19 100 PHE A C 1
ATOM 793 O O . PHE A 1 100 ? -1.502 -1.955 -18.323 1.00 87.19 100 PHE A O 1
ATOM 800 N N . ASP A 1 101 ? -1.819 -1.261 -20.441 1.00 86.25 101 ASP A N 1
ATOM 801 C CA . ASP A 1 101 ? -3.269 -1.503 -20.517 1.00 86.25 101 ASP A CA 1
ATOM 802 C C . ASP A 1 101 ? -3.628 -2.949 -20.897 1.00 86.25 101 ASP A C 1
ATOM 804 O O . ASP A 1 101 ? -4.743 -3.221 -21.346 1.00 86.25 101 ASP A O 1
ATOM 808 N N . ASN A 1 102 ? -2.676 -3.878 -20.781 1.00 85.38 102 ASN A N 1
ATOM 809 C CA . ASN A 1 102 ? -2.856 -5.287 -21.118 1.00 85.38 102 ASN A CA 1
ATOM 810 C C . ASN A 1 102 ? -3.279 -5.522 -22.584 1.00 85.38 102 ASN A C 1
ATOM 812 O O . ASN A 1 102 ? -4.102 -6.389 -22.884 1.00 85.38 102 ASN A O 1
ATOM 816 N N . LYS A 1 103 ? -2.725 -4.743 -23.522 1.00 87.31 103 LYS A N 1
ATOM 817 C CA . LYS A 1 103 ? -2.878 -4.996 -24.962 1.00 87.31 103 LYS A CA 1
ATOM 818 C C . LYS A 1 103 ? -1.626 -5.664 -25.501 1.00 87.31 103 LYS A C 1
ATOM 820 O O . LYS A 1 103 ? -0.536 -5.118 -25.358 1.00 87.31 103 LYS A O 1
ATOM 825 N N . THR A 1 104 ? -1.797 -6.804 -26.162 1.00 92.06 104 THR A N 1
ATOM 826 C CA . THR A 1 104 ? -0.701 -7.539 -26.799 1.00 92.06 104 THR A CA 1
ATOM 827 C C . THR A 1 104 ? -0.792 -7.425 -28.313 1.00 92.06 104 THR A C 1
ATOM 829 O O . THR A 1 104 ? -1.855 -7.656 -28.887 1.00 92.06 104 THR A O 1
ATOM 832 N N . TYR A 1 105 ? 0.318 -7.087 -28.963 1.00 92.81 105 TYR A N 1
ATOM 833 C CA . TYR A 1 105 ? 0.404 -7.014 -30.419 1.00 92.81 105 TYR A CA 1
ATOM 834 C C . TYR A 1 105 ? 1.759 -7.525 -30.928 1.00 92.81 105 TYR A C 1
ATOM 836 O O . TYR A 1 105 ? 2.762 -7.433 -30.214 1.00 92.81 105 TYR A O 1
ATOM 844 N N . PRO A 1 106 ? 1.803 -8.095 -32.146 1.00 93.56 106 PRO A N 1
ATOM 845 C CA . PRO A 1 106 ? 3.047 -8.540 -32.752 1.00 93.56 106 PRO A CA 1
ATOM 846 C C . PRO A 1 106 ? 3.916 -7.349 -33.154 1.00 93.56 106 PRO A C 1
ATOM 848 O O . PRO A 1 106 ? 3.423 -6.353 -33.686 1.00 93.56 106 PRO A O 1
ATOM 851 N N . ILE A 1 107 ? 5.218 -7.479 -32.929 1.00 90.69 107 ILE A N 1
ATOM 852 C CA . ILE A 1 107 ? 6.234 -6.485 -33.282 1.00 90.69 107 ILE A CA 1
ATOM 853 C C . ILE A 1 107 ? 7.394 -7.156 -34.013 1.00 90.69 107 ILE A C 1
ATOM 855 O O . ILE A 1 107 ? 7.624 -8.354 -33.880 1.00 90.69 107 ILE A O 1
ATOM 859 N N . ASN A 1 108 ? 8.123 -6.373 -34.804 1.00 90.19 108 ASN A N 1
ATOM 860 C CA . ASN A 1 108 ? 9.358 -6.799 -35.450 1.00 90.19 108 ASN A CA 1
ATOM 861 C C . ASN A 1 108 ? 10.413 -5.721 -35.200 1.00 90.19 108 ASN A C 1
ATOM 863 O O . ASN A 1 108 ? 10.431 -4.684 -35.871 1.00 90.19 108 ASN A O 1
ATOM 867 N N . LEU A 1 109 ? 11.238 -5.955 -34.183 1.00 85.06 109 LEU A N 1
ATOM 868 C CA . LEU A 1 109 ? 12.358 -5.092 -33.843 1.00 85.06 109 LEU A CA 1
ATOM 869 C C . LEU A 1 109 ? 13.482 -5.408 -34.833 1.00 85.06 109 LEU A C 1
ATOM 871 O O . LEU A 1 109 ? 14.149 -6.436 -34.759 1.00 85.06 109 LEU A O 1
ATOM 875 N N . GLY A 1 110 ? 13.611 -4.559 -35.852 1.00 85.06 110 GLY A N 1
ATOM 876 C CA . GLY A 1 110 ? 14.667 -4.678 -36.850 1.00 85.06 110 GLY A CA 1
ATOM 877 C C . GLY A 1 110 ? 16.039 -4.310 -36.274 1.00 85.06 110 GLY A C 1
ATOM 878 O O . GLY A 1 110 ? 16.349 -4.495 -35.107 1.00 85.06 110 GLY A O 1
ATOM 879 N N . LYS A 1 111 ? 16.908 -3.715 -37.095 1.00 87.31 111 LYS A N 1
ATOM 880 C CA . LYS A 1 111 ? 18.244 -3.286 -36.634 1.00 87.31 111 LYS A CA 1
ATOM 881 C C . LYS A 1 111 ? 18.261 -1.898 -35.987 1.00 87.31 111 LYS A C 1
ATOM 883 O O . LYS A 1 111 ? 19.345 -1.450 -35.607 1.00 87.31 111 LYS A O 1
ATOM 888 N N . CYS A 1 112 ? 17.120 -1.225 -35.902 1.00 89.69 112 CYS A N 1
ATOM 889 C CA . CYS A 1 112 ? 16.988 0.133 -35.385 1.00 89.69 112 CYS A CA 1
ATOM 890 C C . CYS A 1 112 ? 16.662 0.124 -33.889 1.00 89.69 112 CYS A C 1
ATOM 892 O O . CYS A 1 112 ? 16.154 -0.861 -33.370 1.00 89.69 112 CYS A O 1
ATOM 894 N N . TRP A 1 113 ? 16.958 1.227 -33.209 1.00 91.69 113 TRP A N 1
ATOM 895 C CA . TRP A 1 113 ? 16.445 1.465 -31.864 1.00 91.69 113 TRP A CA 1
ATOM 896 C C . TRP A 1 113 ? 14.998 1.942 -31.948 1.00 91.69 113 TRP A C 1
ATOM 898 O O . TRP A 1 113 ? 14.681 2.794 -32.781 1.00 91.69 113 TRP A O 1
ATOM 908 N N . TYR A 1 114 ? 14.146 1.416 -31.075 1.00 91.12 114 TYR A N 1
ATOM 909 C CA . TYR A 1 114 ? 12.741 1.792 -30.960 1.00 91.12 114 TYR A CA 1
ATOM 910 C C . TYR A 1 114 ? 12.461 2.321 -29.556 1.00 91.12 114 TYR A C 1
ATOM 912 O O . TYR A 1 114 ? 13.010 1.820 -28.574 1.00 91.12 114 TYR A O 1
ATOM 920 N N . THR A 1 115 ? 11.596 3.326 -29.44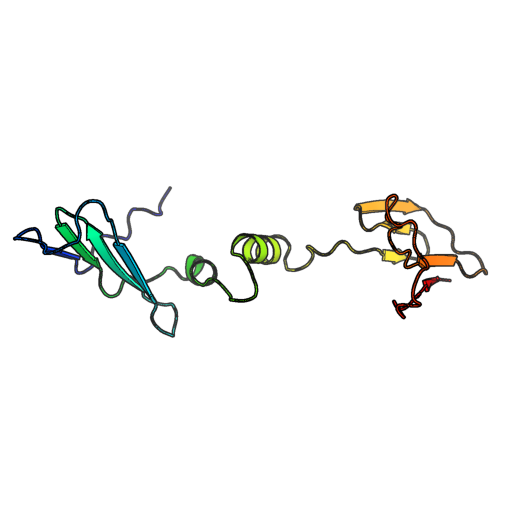8 1.00 90.75 115 THR A N 1
ATOM 921 C CA . THR A 1 115 ? 11.167 3.868 -28.155 1.00 90.75 115 THR A CA 1
ATOM 922 C C . THR A 1 115 ? 10.115 2.954 -27.539 1.00 90.75 115 THR A C 1
ATOM 924 O O . THR A 1 115 ? 9.012 2.839 -28.066 1.00 90.75 115 THR A O 1
ATOM 927 N N . MET A 1 116 ? 10.452 2.312 -26.420 1.00 90.31 116 MET A N 1
ATOM 928 C CA . MET A 1 116 ? 9.520 1.490 -25.640 1.00 90.31 116 MET A CA 1
ATOM 929 C C . MET A 1 116 ? 8.698 2.346 -24.675 1.00 90.31 116 MET A C 1
ATOM 931 O O . MET A 1 116 ? 7.507 2.110 -24.486 1.00 90.31 116 MET A O 1
ATOM 935 N N . PHE A 1 117 ? 9.343 3.328 -24.050 1.00 89.50 117 PHE A N 1
ATOM 936 C CA . PHE A 1 117 ? 8.730 4.212 -23.068 1.00 89.50 117 PHE A CA 1
ATOM 937 C C . PHE A 1 117 ? 9.354 5.602 -23.171 1.00 89.50 117 PHE A C 1
ATOM 939 O O . PHE A 1 117 ? 10.565 5.723 -23.352 1.00 89.50 117 PHE A O 1
ATOM 946 N N . HIS A 1 118 ? 8.536 6.638 -23.033 1.00 89.44 118 HIS A N 1
ATOM 947 C CA . HIS A 1 118 ? 8.977 8.023 -22.941 1.00 89.44 118 HIS A CA 1
ATOM 948 C C . HIS A 1 118 ? 8.114 8.737 -21.907 1.00 89.44 118 HIS A C 1
ATOM 950 O O . HIS A 1 118 ? 6.887 8.619 -21.940 1.00 89.44 118 HIS A O 1
ATOM 956 N N . TYR A 1 119 ? 8.753 9.448 -20.983 1.00 87.69 119 TYR A N 1
ATOM 957 C CA . TYR A 1 119 ? 8.042 10.313 -20.058 1.00 87.69 119 TYR A CA 1
ATOM 958 C C . TYR A 1 119 ? 7.527 11.552 -20.800 1.00 87.69 119 TYR A C 1
ATOM 960 O O . TYR A 1 119 ? 8.293 12.238 -21.469 1.00 87.69 119 TYR A O 1
ATOM 968 N N . THR A 1 120 ? 6.231 11.845 -20.683 1.00 83.44 120 THR A N 1
ATOM 969 C CA . THR A 1 120 ? 5.635 13.081 -21.204 1.00 83.44 120 THR A CA 1
ATOM 970 C C . THR A 1 120 ? 4.825 13.732 -20.086 1.00 83.44 120 THR A C 1
ATOM 972 O O . THR A 1 120 ? 3.846 13.127 -19.631 1.00 83.44 120 THR A O 1
ATOM 975 N N . PRO A 1 121 ? 5.226 14.921 -19.600 1.00 79.56 121 PRO A N 1
ATOM 976 C CA . PRO A 1 121 ? 4.478 15.624 -18.568 1.00 79.56 121 PRO A CA 1
ATOM 977 C C . PRO A 1 121 ? 3.081 15.994 -19.079 1.00 79.56 121 PRO A C 1
ATOM 979 O O . PRO A 1 121 ? 2.865 16.206 -20.272 1.00 79.56 121 PRO A O 1
ATOM 982 N N . LYS A 1 122 ? 2.105 16.043 -18.170 1.00 74.06 122 LYS A N 1
ATOM 983 C CA . LYS A 1 122 ? 0.752 16.492 -18.510 1.00 74.06 122 LYS A CA 1
ATOM 984 C C . LYS A 1 12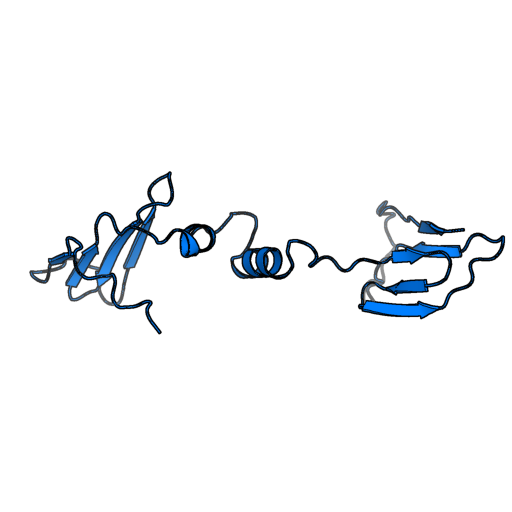2 ? 0.762 18.011 -18.640 1.00 74.06 122 LYS A C 1
ATOM 986 O O . LYS A 1 122 ? 1.062 18.693 -17.667 1.00 74.06 122 LYS A O 1
ATOM 991 N N . GLU A 1 123 ? 0.413 18.522 -19.814 1.00 70.75 123 GLU A N 1
ATOM 992 C CA . GLU A 1 123 ? 0.181 19.953 -20.001 1.00 70.75 123 GLU A CA 1
ATOM 993 C C . GLU A 1 123 ? -1.159 20.338 -19.361 1.00 70.75 123 GLU A C 1
ATOM 995 O O . GLU A 1 123 ? -2.195 19.735 -19.657 1.00 70.75 123 GLU A O 1
ATOM 1000 N N . ASP A 1 124 ? -1.136 21.318 -18.460 1.00 71.50 124 ASP A N 1
ATOM 1001 C CA . ASP A 1 124 ? -2.338 21.843 -17.816 1.00 71.50 124 ASP A CA 1
ATOM 1002 C C . ASP A 1 124 ? -2.922 22.966 -18.700 1.00 71.50 124 ASP A C 1
ATOM 1004 O O . ASP A 1 124 ? -2.270 23.993 -18.899 1.00 71.50 124 ASP A O 1
ATOM 1008 N N . PRO A 1 125 ? -4.134 22.826 -19.273 1.00 63.06 125 PRO A N 1
ATOM 1009 C CA . PRO A 1 125 ? -4.655 23.769 -20.271 1.00 63.06 125 PRO A CA 1
ATOM 1010 C C . PRO A 1 125 ? -4.992 25.166 -19.716 1.00 63.06 125 PRO A C 1
ATOM 1012 O O . PRO A 1 125 ? -5.423 26.031 -20.475 1.00 63.06 125 PRO A O 1
ATOM 1015 N N . THR A 1 126 ? -4.830 25.393 -18.406 1.00 62.50 126 THR A N 1
ATOM 1016 C CA . THR A 1 126 ? -5.179 26.657 -17.725 1.00 62.50 126 THR A CA 1
ATOM 1017 C C . THR A 1 126 ? -3.953 27.483 -17.313 1.00 62.50 126 THR A C 1
ATOM 1019 O O . THR A 1 126 ? -4.104 28.641 -16.927 1.00 62.50 126 THR A O 1
ATOM 1022 N N . SER A 1 127 ? -2.731 26.952 -17.405 1.00 53.84 127 SER A N 1
ATOM 1023 C CA . SER A 1 127 ? -1.530 27.686 -16.998 1.00 53.84 127 SER A CA 1
ATOM 1024 C C . SER A 1 127 ? -0.947 28.482 -18.165 1.00 53.84 127 SER A C 1
ATOM 1026 O O . SER A 1 127 ? -0.043 28.036 -18.867 1.00 53.84 127 SER A O 1
ATOM 1028 N N . SER A 1 128 ? -1.460 29.692 -18.372 1.00 58.38 128 SER A N 1
ATOM 1029 C CA . SER A 1 128 ? -0.726 30.740 -19.076 1.00 58.38 128 SER A CA 1
ATOM 1030 C C . SER A 1 128 ? 0.211 31.428 -18.090 1.00 58.38 128 SER A C 1
ATOM 1032 O O . SER A 1 128 ? -0.129 32.484 -17.574 1.00 58.38 128 SER A O 1
ATOM 1034 N N . GLU A 1 129 ? 1.357 30.819 -17.801 1.00 49.56 129 GLU A N 1
ATOM 1035 C CA . GLU A 1 129 ? 2.523 31.505 -17.242 1.00 49.56 129 GLU A CA 1
ATOM 1036 C C . GLU A 1 129 ? 3.761 30.612 -17.365 1.00 49.56 129 GLU A C 1
ATOM 1038 O O . GLU A 1 129 ? 3.684 29.389 -17.288 1.00 49.56 129 GLU A O 1
ATOM 1043 N N . SER A 1 130 ? 4.880 31.268 -17.660 1.00 45.59 130 SER A N 1
ATOM 1044 C CA . SER A 1 130 ? 6.202 30.729 -17.973 1.00 45.59 130 SER A CA 1
ATOM 1045 C C . SER A 1 130 ? 6.584 29.509 -17.137 1.00 45.59 130 SER A C 1
ATOM 1047 O O . SER A 1 130 ? 6.739 29.617 -15.923 1.00 45.59 130 SER A O 1
ATOM 1049 N N . SER A 1 131 ? 6.795 28.384 -17.819 1.00 41.09 131 SER A N 1
ATOM 1050 C CA . SER A 1 131 ? 7.350 27.153 -17.266 1.00 41.09 131 SER A CA 1
ATOM 1051 C C . SER A 1 131 ? 8.713 27.438 -16.638 1.00 41.09 131 SER A C 1
ATOM 1053 O O . SER A 1 131 ? 9.712 27.576 -17.347 1.00 41.09 131 SER A O 1
ATOM 1055 N N . SER A 1 132 ? 8.744 27.554 -15.311 1.00 42.16 132 SER A N 1
ATOM 1056 C CA . SER A 1 132 ? 9.951 27.287 -14.544 1.00 42.16 132 SER A CA 1
ATOM 1057 C C . SER A 1 132 ? 10.406 25.876 -14.893 1.00 42.16 132 SER A C 1
ATOM 1059 O O . SER A 1 132 ? 9.600 24.947 -14.897 1.00 42.16 132 SER A O 1
ATOM 1061 N N . GLU A 1 133 ? 11.677 25.755 -15.258 1.00 49.91 133 GLU A N 1
ATOM 1062 C CA . GLU A 1 133 ? 12.384 24.499 -15.480 1.00 49.91 133 GLU A CA 1
ATOM 1063 C C . GLU A 1 133 ? 12.399 23.710 -14.162 1.00 49.91 133 GLU A C 1
ATOM 1065 O O . GLU A 1 133 ? 13.365 23.734 -13.407 1.00 49.91 133 GLU A O 1
ATOM 1070 N N . ASP A 1 134 ? 11.284 23.058 -13.841 1.00 49.81 134 ASP A N 1
ATOM 1071 C CA . ASP A 1 134 ? 11.285 21.959 -12.896 1.00 49.81 134 ASP A CA 1
ATOM 1072 C C . ASP A 1 134 ? 11.960 20.799 -13.628 1.00 49.81 134 ASP A C 1
ATOM 1074 O O . ASP A 1 134 ? 11.418 20.279 -14.608 1.00 49.81 134 ASP A O 1
ATOM 1078 N N . ASP A 1 135 ? 13.167 20.439 -13.184 1.00 53.41 135 ASP A N 1
ATOM 1079 C CA . ASP A 1 135 ? 13.940 19.270 -13.615 1.00 53.41 135 ASP A CA 1
ATOM 1080 C C . ASP A 1 135 ? 13.170 17.975 -13.288 1.00 53.41 135 ASP A C 1
ATOM 1082 O O . ASP A 1 135 ? 13.517 17.184 -12.411 1.00 53.41 135 ASP A O 1
ATOM 1086 N N . GLN A 1 136 ? 12.049 17.766 -13.965 1.00 58.41 136 GLN A N 1
ATOM 1087 C CA . GLN A 1 136 ? 11.346 16.506 -13.997 1.00 58.41 136 GLN A CA 1
ATOM 1088 C C . GLN A 1 136 ? 12.095 15.647 -15.010 1.00 58.41 136 GLN A C 1
ATOM 1090 O O . GLN A 1 136 ? 12.071 15.951 -16.201 1.00 58.41 136 GLN A O 1
ATOM 1095 N N . ASP A 1 137 ? 12.805 14.624 -14.533 1.00 63.41 137 ASP A N 1
ATOM 1096 C CA . ASP A 1 137 ? 13.664 13.768 -15.353 1.00 63.41 137 ASP A CA 1
ATOM 1097 C C . ASP A 1 137 ? 12.951 13.319 -16.643 1.00 63.41 137 ASP A C 1
ATOM 1099 O O . ASP A 1 137 ? 12.129 12.399 -16.653 1.00 63.41 137 ASP A O 1
ATOM 1103 N N . ASN A 1 138 ? 13.262 13.975 -17.762 1.00 79.56 138 ASN A N 1
ATOM 1104 C CA . ASN A 1 138 ? 12.775 13.594 -19.079 1.00 79.56 138 ASN A CA 1
ATOM 1105 C C . ASN A 1 138 ? 13.585 12.385 -19.544 1.00 79.56 138 ASN A C 1
ATOM 1107 O O . ASN A 1 138 ? 14.669 12.529 -20.111 1.00 79.56 138 ASN A O 1
ATOM 1111 N N . PHE A 1 139 ? 13.071 11.181 -19.294 1.00 86.00 139 PHE A N 1
ATOM 1112 C CA . PHE A 1 139 ? 13.754 9.946 -19.667 1.00 86.00 139 PHE A CA 1
ATOM 1113 C C . PHE A 1 139 ? 12.980 9.124 -20.701 1.00 86.00 139 PHE A C 1
ATOM 1115 O O . PHE A 1 139 ? 11.748 9.134 -20.782 1.00 86.00 139 PHE A O 1
ATOM 1122 N N . SER A 1 140 ? 13.746 8.376 -21.493 1.00 90.56 140 SER A N 1
ATOM 1123 C CA . SER A 1 140 ? 13.246 7.457 -22.513 1.00 90.56 140 SER A CA 1
ATOM 1124 C C . SER A 1 140 ? 13.931 6.108 -22.366 1.00 90.56 140 SER A C 1
ATOM 1126 O O . SER A 1 140 ? 15.145 6.042 -22.177 1.00 90.56 140 SER A O 1
ATOM 1128 N N . VAL A 1 141 ? 13.165 5.031 -22.511 1.00 90.38 141 VAL A N 1
ATOM 1129 C CA . VAL A 1 141 ? 13.679 3.661 -22.566 1.00 90.38 141 VAL A CA 1
ATOM 1130 C C . VAL A 1 141 ? 13.595 3.179 -24.006 1.00 90.38 141 VAL A C 1
ATOM 1132 O O . VAL A 1 141 ? 12.524 3.193 -24.620 1.00 90.38 141 VAL A O 1
ATOM 1135 N N . LEU A 1 142 ? 14.739 2.761 -24.542 1.00 91.38 142 LEU A N 1
ATOM 1136 C CA . LEU A 1 142 ? 14.871 2.247 -25.900 1.00 91.38 142 LEU A CA 1
ATOM 1137 C C . LEU A 1 142 ? 15.095 0.735 -25.882 1.00 91.38 142 LEU A C 1
ATOM 1139 O O . LEU A 1 142 ? 15.727 0.201 -24.971 1.00 91.38 142 LEU A O 1
ATOM 1143 N N . VAL A 1 143 ? 14.613 0.067 -26.923 1.00 90.00 143 VAL A N 1
ATOM 1144 C CA . VAL A 1 143 ? 14.756 -1.376 -27.145 1.00 90.00 143 VAL A CA 1
ATOM 1145 C C . VAL A 1 143 ? 15.247 -1.642 -28.564 1.00 90.00 143 VAL A C 1
ATOM 1147 O O . VAL A 1 143 ? 15.012 -0.839 -29.475 1.00 90.00 143 VAL A O 1
ATOM 1150 N N . ARG A 1 144 ? 15.957 -2.752 -28.739 1.00 85.06 144 ARG A N 1
ATOM 1151 C CA . ARG A 1 144 ? 16.505 -3.208 -30.013 1.00 85.06 144 ARG A CA 1
ATOM 1152 C C . ARG A 1 144 ? 16.542 -4.724 -30.045 1.00 85.06 144 ARG A C 1
ATOM 1154 O O . ARG A 1 144 ? 16.970 -5.300 -29.023 1.00 85.06 144 ARG A O 1
#

Radius of gyration: 27.62 Å; chains: 1; bounding box: 46×53×73 Å

InterPro domains:
  IPR001846 von Willebrand factor, type D domain [PS51233] (88-144)

Foldseek 3Di:
DPPPPPPPPWDKDKDQDDQPADPPDWDWDWAADPVLQFIWIWIRDRRMIIITPGHGDDPVCSVQVDQDPVDGSVRVVVCVVCVNVPQQDWDDDQFWTAGSVRDIDTDHDDPDKDWRDWDDDDDDPPDPDDDDPPPPPGDTDIDD

Organism: NCBI:txid38151

Secondary structure (DSSP, 8-state):
--SSGGGTT--EEEE-S---PPTT--EEEEEE-TTSSEEEEEEEETTEEEEEEEEEPPTTTGGGS--BTTB-HHHHHHHHHTTT--S---EE-SSEEE-TTS-EEE----SS-EEEEE--PPP-TT--S----------EEEE-

Sequence (144 aa):
LPLISDLVGRIVSEDFISPNNPPNQIEFNANFAPDLRSVNLTMAAPLFTAQFKNLRLNRNIRPWVVMHPDYTPLQLADKHFFKGQAFPSCVVDNSLAQTFDNKTYPINLGKCWYTMFHYTPKEDPTSSESSSEDDQDNFSVLVR

pLDDT: mean 73.92, std 15.58, range [31.89, 93.56]